Protein AF-A0A3N0CC44-F1 (afdb_monomer)

Secondary structure (DSSP, 8-state):
----PPP------HHHHHHHTT--HHHHHHHHHHHTT--TTSPPPHHHHHHHHTTSS---HHHHHHHHHHTTPPTTSS-----------S----

Foldseek 3Di:
DDDDDDDPDDDDFLVRLCVVLVHDLVLLQVQLCVVLVPPPVDGRDSVNVVCCRVVVDHDDLSSQCSSCVSSVHHRPPDDDPDDPDPPPPDDPDD

InterPro domains:
  IPR001387 Cro/C1-type, helix-turn-helix domain [PS50943] (45-78)
  IPR001387 Cro/C1-type, helix-turn-helix domain [cd00093] (14-78)
  IPR010982 Lambda repressor-like, DNA-binding domain superfamily [G3DSA:1.10.260.40] (12-92)
  IPR010982 Lambda repressor-like, DNA-binding domain superfamily [SSF47413] (14-79)

Radius of gyration: 16.68 Å; Cα contacts (8 Å, |Δi|>4): 74; chains: 1; bounding box: 53×29×40 Å

pLDDT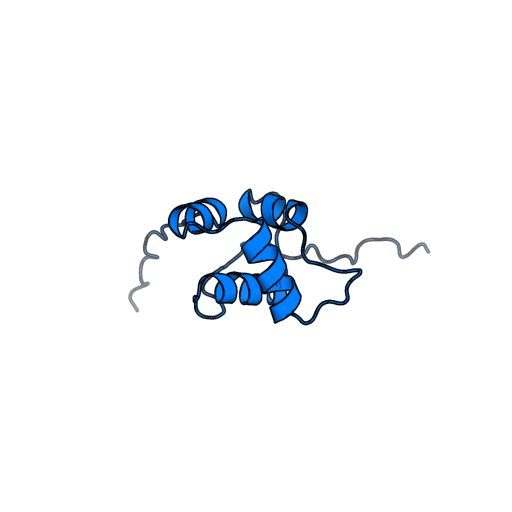: mean 84.08, std 17.05, range [45.59, 98.06]

Nearest PDB structures (foldseek):
  6jq1-assembly1_A  TM=7.286E-01  e=1.141E-01  Deinococcus geothermalis DSM 11300
  5jub-assembly1_B  TM=8.508E-01  e=7.180E-01  Streptococcus thermophilus LMD-9
  5d4z-assembly3_4  TM=3.938E-01  e=3.967E-01  Salmonella phage SPC32H
  5d4z-assembly5_N  TM=4.129E-01  e=6.010E-01  Salmonella phage SPC32H
  5d4z-assembly7_1  TM=4.683E-01  e=1.300E+00  Salmonella phage SPC32H

Structure (mmCIF, N/CA/C/O backbone):
data_AF-A0A3N0CC44-F1
#
_entry.id   AF-A0A3N0CC44-F1
#
loop_
_atom_site.group_PDB
_atom_site.id
_atom_site.type_symbol
_atom_site.label_atom_id
_atom_site.label_alt_id
_atom_site.label_comp_id
_atom_site.label_asym_id
_atom_site.label_entity_id
_atom_site.label_seq_id
_atom_site.pdbx_PDB_ins_code
_atom_site.Cartn_x
_atom_site.Cartn_y
_atom_site.Cartn_z
_atom_site.occupancy
_atom_site.B_iso_or_equiv
_atom_site.auth_seq_id
_atom_site.auth_comp_id
_atom_site.auth_asym_id
_atom_site.auth_atom_id
_atom_site.pdbx_PDB_model_num
ATOM 1 N N . MET A 1 1 ? -25.502 -19.611 -28.077 1.00 52.09 1 MET A N 1
ATOM 2 C CA . MET A 1 1 ? -24.933 -19.137 -26.795 1.00 52.09 1 MET A CA 1
ATOM 3 C C . MET A 1 1 ? -24.977 -17.617 -26.794 1.00 52.09 1 MET A C 1
ATOM 5 O O . MET A 1 1 ? -24.366 -17.013 -27.664 1.00 52.09 1 MET A O 1
ATOM 9 N N . ALA A 1 2 ? -25.769 -16.997 -25.918 1.00 50.25 2 ALA A N 1
ATOM 10 C CA . ALA A 1 2 ? -25.873 -15.540 -25.865 1.00 50.25 2 ALA A CA 1
ATOM 11 C C . ALA A 1 2 ? -24.580 -14.950 -25.276 1.00 50.25 2 ALA A C 1
ATOM 13 O O . ALA A 1 2 ? -24.224 -15.248 -24.138 1.00 50.25 2 ALA A O 1
ATOM 14 N N . SER A 1 3 ? -23.874 -14.134 -26.061 1.00 53.38 3 SER A N 1
ATOM 15 C CA . SER A 1 3 ? -22.725 -13.359 -25.589 1.00 53.38 3 SER A CA 1
ATOM 16 C C . SER A 1 3 ? -23.210 -12.348 -24.547 1.00 53.38 3 SER A C 1
ATOM 18 O O . SER A 1 3 ? -24.027 -11.473 -24.849 1.00 53.38 3 SER A O 1
ATOM 20 N N . LYS A 1 4 ? -22.764 -12.504 -23.296 1.00 61.78 4 LYS A N 1
ATOM 21 C CA . LYS A 1 4 ? -23.054 -11.563 -22.211 1.00 61.78 4 LYS A CA 1
ATOM 22 C C . LYS A 1 4 ? -22.411 -10.229 -22.590 1.00 61.78 4 LYS A C 1
ATOM 24 O O . LYS A 1 4 ? -21.189 -10.126 -22.618 1.00 61.78 4 LYS A O 1
ATOM 29 N N . ARG A 1 5 ? -23.228 -9.222 -22.926 1.00 58.19 5 ARG A N 1
ATOM 30 C CA . ARG A 1 5 ? -22.736 -7.864 -23.207 1.00 58.19 5 ARG A CA 1
ATOM 31 C C . ARG A 1 5 ? -21.896 -7.411 -22.005 1.00 58.19 5 ARG A C 1
ATOM 33 O O . ARG A 1 5 ? -22.402 -7.518 -20.884 1.00 58.19 5 ARG A O 1
ATOM 40 N N . PRO A 1 6 ? -20.647 -6.950 -22.194 1.00 60.94 6 PRO A N 1
ATOM 41 C CA . PRO A 1 6 ? -19.836 -6.491 -21.077 1.00 60.94 6 PRO A CA 1
ATOM 42 C C . PRO A 1 6 ? -20.569 -5.326 -20.407 1.00 60.94 6 PRO A C 1
ATOM 44 O O . PRO A 1 6 ? -20.907 -4.334 -21.055 1.00 60.94 6 PRO A O 1
ATOM 47 N N . GLY A 1 7 ? -20.899 -5.486 -19.124 1.00 66.56 7 GLY A N 1
ATOM 48 C CA . GLY A 1 7 ? -21.465 -4.401 -18.328 1.00 66.56 7 GLY A CA 1
ATOM 49 C C . GLY A 1 7 ? -20.474 -3.241 -18.286 1.00 66.56 7 GLY A C 1
ATOM 50 O O . GLY A 1 7 ? -19.265 -3.466 -18.266 1.00 66.56 7 GLY A O 1
ATOM 51 N N . ARG A 1 8 ? -20.967 -1.998 -18.295 1.00 63.31 8 ARG A N 1
ATOM 52 C CA . ARG A 1 8 ? -20.107 -0.823 -18.104 1.00 63.31 8 ARG A CA 1
ATOM 53 C C . ARG A 1 8 ? -19.418 -0.952 -16.744 1.00 63.31 8 ARG A C 1
ATOM 55 O O . ARG A 1 8 ? -20.092 -0.937 -15.719 1.00 63.31 8 ARG A O 1
ATOM 62 N N . SER A 1 9 ? -18.098 -1.115 -16.749 1.00 66.62 9 SER A N 1
ATOM 63 C CA . SER A 1 9 ? -17.307 -1.102 -15.522 1.00 66.62 9 SER A CA 1
ATOM 64 C C . SER A 1 9 ? -17.172 0.342 -15.053 1.00 66.62 9 SER A C 1
ATOM 66 O O . SER A 1 9 ? -16.745 1.208 -15.818 1.00 66.62 9 SER A O 1
ATOM 68 N N . HIS A 1 10 ? -17.577 0.611 -13.816 1.00 79.44 10 HIS A N 1
ATOM 69 C CA . HIS A 1 10 ? -17.327 1.887 -13.158 1.00 79.44 10 HIS A CA 1
ATOM 70 C C . HIS A 1 10 ? -16.005 1.781 -12.400 1.00 79.44 10 HIS A C 1
ATOM 72 O O . HIS A 1 10 ? -15.777 0.798 -11.698 1.00 79.44 10 HIS A O 1
ATOM 78 N N . PHE A 1 11 ? -15.143 2.785 -12.541 1.00 83.62 11 PHE A N 1
ATOM 79 C CA . PHE A 1 11 ? -13.829 2.806 -11.906 1.00 83.62 11 PHE A CA 1
ATOM 80 C C . PHE A 1 11 ? -13.751 3.945 -10.890 1.00 83.62 11 PHE A C 1
ATOM 82 O O . PHE A 1 11 ? -14.267 5.035 -11.132 1.00 83.62 11 PHE A O 1
ATOM 89 N N . VAL A 1 12 ? -13.087 3.680 -9.767 1.00 87.94 12 VAL A N 1
ATOM 90 C CA . VAL A 1 12 ? -12.723 4.671 -8.749 1.00 87.94 12 VAL A CA 1
ATOM 91 C C . VAL A 1 12 ? -11.202 4.723 -8.705 1.00 87.94 12 VAL A C 1
ATOM 93 O O . VAL A 1 12 ? -10.557 3.674 -8.677 1.00 87.94 12 VAL A O 1
ATOM 96 N N . SER A 1 13 ? -10.615 5.921 -8.728 1.00 89.88 13 SER A N 1
ATOM 97 C CA . SER A 1 13 ? -9.160 6.041 -8.629 1.00 89.88 13 SER A CA 1
ATOM 98 C C . SER A 1 13 ? -8.683 5.635 -7.231 1.00 89.88 13 SER A C 1
ATOM 100 O O . SER A 1 13 ? -9.392 5.809 -6.238 1.00 89.88 13 SER A O 1
ATOM 102 N N . LEU A 1 14 ? -7.448 5.138 -7.118 1.00 92.75 14 LEU A N 1
ATOM 103 C CA . LEU A 1 14 ? -6.863 4.832 -5.805 1.00 92.75 14 LEU A CA 1
ATOM 104 C C . LEU A 1 14 ? -6.770 6.065 -4.904 1.00 92.75 14 LEU A C 1
ATOM 106 O O . LEU A 1 14 ? -6.906 5.952 -3.687 1.00 92.75 14 LEU A O 1
ATOM 110 N N . LYS A 1 15 ? -6.594 7.244 -5.506 1.00 95.19 15 LYS A N 1
ATOM 111 C CA . LYS A 1 15 ? -6.610 8.518 -4.793 1.00 95.19 15 LYS A CA 1
ATOM 112 C C . LYS A 1 15 ? -7.976 8.795 -4.166 1.00 95.19 15 LYS A C 1
ATOM 114 O O . LYS A 1 15 ? -8.039 9.151 -2.991 1.00 95.19 15 LYS A O 1
ATOM 119 N N . ASP A 1 16 ? -9.051 8.617 -4.930 1.00 95.25 16 ASP A N 1
ATOM 120 C CA . ASP A 1 16 ? -10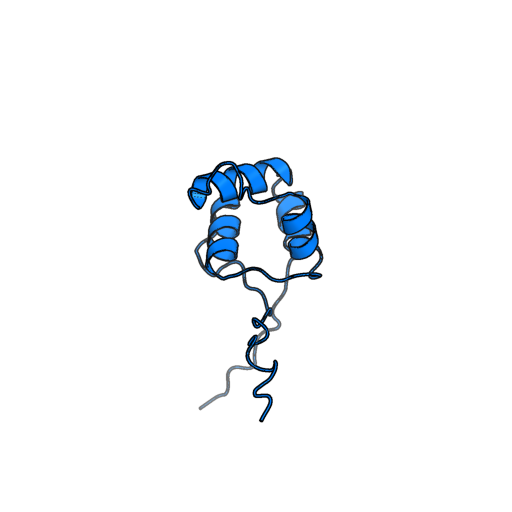.415 8.857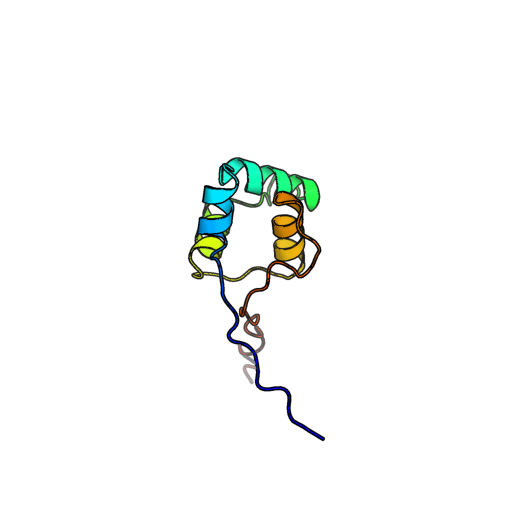 -4.451 1.00 95.25 16 ASP A CA 1
ATOM 121 C C . ASP A 1 16 ? -10.800 7.844 -3.376 1.00 95.25 16 ASP A C 1
ATOM 123 O O . ASP A 1 16 ? -11.352 8.231 -2.348 1.00 95.25 16 ASP A O 1
ATOM 127 N N . LEU A 1 17 ? -10.423 6.571 -3.552 1.00 94.94 17 LEU A N 1
ATOM 128 C CA . LEU A 1 17 ? -10.577 5.549 -2.517 1.00 94.94 17 LEU A CA 1
ATOM 129 C C . LEU A 1 17 ? -9.865 5.962 -1.223 1.00 94.94 17 LEU A C 1
ATOM 131 O O . LEU A 1 17 ? -10.452 5.868 -0.144 1.00 94.94 17 LEU A O 1
ATOM 135 N N . ARG A 1 18 ? -8.624 6.461 -1.315 1.00 97.25 18 ARG A N 1
ATOM 136 C CA . ARG A 1 18 ? -7.871 6.924 -0.144 1.00 97.25 18 ARG A CA 1
ATOM 137 C C . ARG A 1 18 ? -8.577 8.062 0.584 1.00 97.25 18 ARG A C 1
ATOM 139 O O . ARG A 1 18 ? -8.713 8.008 1.806 1.00 97.25 18 ARG A O 1
ATOM 146 N N . ILE A 1 19 ? -9.013 9.075 -0.166 1.00 97.38 19 ILE A N 1
ATOM 147 C CA . ILE A 1 19 ? -9.708 10.250 0.372 1.00 97.38 19 ILE A CA 1
ATOM 148 C C . ILE A 1 19 ? -11.020 9.823 1.035 1.00 97.38 19 ILE A C 1
ATOM 150 O O . ILE A 1 19 ? -11.259 10.182 2.185 1.00 97.38 19 ILE A O 1
ATOM 154 N N . ALA A 1 20 ? -11.827 9.003 0.357 1.00 97.50 20 ALA A N 1
ATOM 155 C CA . ALA A 1 20 ? -13.084 8.480 0.889 1.00 97.50 20 ALA A CA 1
ATOM 156 C C . ALA A 1 20 ? -12.883 7.604 2.139 1.00 97.50 20 ALA A C 1
ATOM 158 O O . ALA A 1 20 ? -13.725 7.605 3.032 1.00 97.50 20 ALA A O 1
ATOM 159 N N . SER A 1 21 ? -11.750 6.900 2.231 1.00 96.50 21 SER A N 1
ATOM 160 C CA . SER A 1 21 ? -11.380 6.091 3.402 1.00 96.50 21 SER A CA 1
ATOM 161 C C . SER A 1 21 ? -10.790 6.909 4.558 1.00 96.50 21 SER A C 1
ATOM 163 O O . SER A 1 21 ? -10.470 6.333 5.595 1.00 96.50 21 SER A O 1
ATOM 165 N N . GLY A 1 22 ? -10.573 8.220 4.388 1.00 97.38 22 GLY A N 1
ATOM 166 C CA . GLY A 1 22 ? -9.980 9.086 5.413 1.00 97.38 22 GLY A CA 1
ATOM 167 C C . GLY A 1 22 ? -8.505 8.803 5.726 1.00 97.38 22 GLY A C 1
ATOM 168 O O . GLY A 1 22 ? -8.011 9.262 6.753 1.00 97.38 22 GLY A O 1
ATOM 169 N N . LYS A 1 23 ? -7.796 8.055 4.869 1.00 97.38 23 LYS A N 1
ATOM 170 C CA . LYS A 1 23 ? -6.405 7.633 5.109 1.00 97.38 23 LYS A CA 1
ATOM 171 C C . LYS A 1 23 ? -5.393 8.630 4.535 1.00 97.38 23 LYS A C 1
ATOM 173 O O . LYS A 1 23 ? -5.571 9.194 3.449 1.00 97.38 23 LYS A O 1
ATOM 178 N N . LYS A 1 24 ? -4.277 8.825 5.231 1.00 97.88 24 LYS A N 1
ATOM 179 C CA . LYS A 1 24 ? -3.116 9.582 4.738 1.00 97.88 24 LYS A CA 1
ATOM 180 C C . LYS A 1 24 ? -2.217 8.687 3.887 1.00 97.88 24 LYS A C 1
ATOM 182 O O . LYS A 1 24 ? -2.194 7.473 4.060 1.00 97.88 24 LYS A O 1
ATOM 187 N N . GLN A 1 25 ? -1.447 9.285 2.974 1.00 97.25 25 GLN A N 1
ATOM 188 C CA . GLN A 1 25 ? -0.469 8.528 2.179 1.00 97.25 25 GLN A CA 1
ATOM 189 C C . GLN A 1 25 ? 0.582 7.864 3.079 1.00 97.25 25 GLN A C 1
ATOM 191 O O . GLN A 1 25 ? 0.883 6.692 2.875 1.00 97.25 25 GLN A O 1
ATOM 196 N N . THR A 1 26 ? 1.045 8.563 4.123 1.00 97.69 26 THR A N 1
ATOM 197 C CA . THR A 1 26 ? 1.947 8.025 5.158 1.00 97.69 26 THR A CA 1
ATOM 198 C C . THR A 1 26 ? 1.439 6.716 5.758 1.00 97.69 26 THR A C 1
ATOM 200 O O . THR A 1 26 ? 2.175 5.741 5.809 1.00 97.69 26 THR A O 1
ATOM 203 N N . GLU A 1 27 ? 0.164 6.660 6.149 1.00 98.00 27 GLU A N 1
ATOM 204 C CA . GLU A 1 27 ? -0.431 5.487 6.802 1.00 98.00 27 GLU A CA 1
ATOM 205 C C . GLU A 1 27 ? -0.463 4.272 5.871 1.00 98.00 27 GLU A C 1
ATOM 207 O O . GLU A 1 27 ? -0.178 3.152 6.291 1.00 98.00 27 GLU A O 1
ATOM 212 N N . ILE A 1 28 ? -0.775 4.490 4.590 1.00 97.81 28 ILE A N 1
ATOM 213 C CA . ILE A 1 28 ? -0.719 3.430 3.578 1.00 97.81 28 ILE A CA 1
ATOM 214 C C . ILE A 1 28 ? 0.727 2.979 3.368 1.00 97.81 28 ILE A C 1
ATOM 216 O O . ILE A 1 28 ? 0.995 1.783 3.285 1.00 97.81 28 ILE A O 1
ATOM 220 N N . CYS A 1 29 ? 1.666 3.921 3.294 1.00 97.44 29 CYS A N 1
ATOM 221 C CA . CYS A 1 29 ? 3.084 3.640 3.111 1.00 97.44 29 CYS A CA 1
ATOM 222 C C . CYS A 1 29 ? 3.683 2.821 4.254 1.00 97.44 29 CYS A C 1
ATOM 224 O O . CYS A 1 29 ? 4.381 1.835 4.002 1.00 97.44 29 CYS A O 1
ATOM 226 N N . ASP A 1 30 ? 3.363 3.182 5.493 1.00 97.38 30 ASP A N 1
ATOM 227 C CA . ASP A 1 30 ? 3.793 2.456 6.682 1.00 97.38 30 ASP A CA 1
ATOM 228 C C . ASP A 1 30 ? 3.174 1.060 6.727 1.00 97.38 30 ASP A C 1
ATOM 230 O O . ASP A 1 30 ? 3.899 0.078 6.904 1.00 97.38 30 ASP A O 1
ATOM 234 N N . PHE A 1 31 ? 1.868 0.949 6.453 1.00 98.06 31 PHE A N 1
ATOM 235 C CA . PHE A 1 31 ? 1.194 -0.343 6.377 1.00 98.06 31 PHE A CA 1
ATOM 236 C C . PHE A 1 31 ? 1.823 -1.245 5.316 1.00 98.06 31 PHE A C 1
ATOM 238 O O . PHE A 1 31 ? 2.142 -2.390 5.605 1.00 98.06 31 PHE A O 1
ATOM 245 N N . VAL A 1 32 ? 2.032 -0.755 4.091 1.00 97.62 32 VAL A N 1
ATOM 246 C CA . VAL A 1 32 ? 2.605 -1.553 2.993 1.00 97.62 32 VAL A CA 1
ATOM 247 C C . VAL A 1 32 ? 4.037 -1.979 3.310 1.00 97.62 32 VAL A C 1
ATOM 249 O O . VAL A 1 32 ? 4.405 -3.120 3.035 1.00 97.62 32 VAL A O 1
ATOM 252 N N . THR A 1 33 ? 4.830 -1.089 3.909 1.00 97.62 33 THR A N 1
ATOM 253 C CA . THR A 1 33 ? 6.202 -1.392 4.341 1.00 97.62 33 THR A CA 1
ATOM 254 C C . THR A 1 33 ? 6.213 -2.530 5.360 1.00 97.62 33 THR A C 1
ATOM 256 O O . THR A 1 33 ? 6.985 -3.472 5.204 1.00 97.62 33 THR A O 1
ATOM 259 N N . GLN A 1 34 ? 5.323 -2.482 6.356 1.00 97.19 34 GLN A N 1
ATOM 260 C CA . GLN A 1 34 ? 5.184 -3.532 7.365 1.00 97.19 34 GLN A CA 1
ATOM 261 C C . GLN A 1 34 ? 4.608 -4.828 6.776 1.00 97.19 34 GLN A C 1
ATOM 263 O O . GLN A 1 34 ? 5.116 -5.910 7.041 1.00 97.19 34 GLN A O 1
ATOM 268 N N . TYR A 1 35 ? 3.562 -4.725 5.956 1.00 97.38 35 TYR A N 1
ATOM 269 C CA . TYR A 1 35 ? 2.862 -5.862 5.358 1.00 97.38 35 TYR A CA 1
ATOM 270 C C . TYR A 1 35 ? 3.773 -6.684 4.438 1.00 97.38 35 TYR A C 1
ATOM 272 O O . TYR A 1 35 ? 3.629 -7.900 4.339 1.00 97.38 35 TYR A O 1
ATOM 280 N N . LEU A 1 36 ? 4.707 -6.025 3.750 1.00 96.69 36 LEU A N 1
ATOM 281 C CA . LEU A 1 36 ? 5.664 -6.675 2.856 1.00 96.69 36 LEU A CA 1
ATOM 282 C C . LEU A 1 36 ? 7.011 -6.995 3.513 1.00 96.69 36 LEU A C 1
ATOM 284 O O . LEU A 1 36 ? 7.890 -7.479 2.796 1.00 96.69 36 LEU A O 1
ATOM 288 N N . ASP A 1 37 ? 7.149 -6.728 4.816 1.00 96.56 37 ASP A N 1
ATOM 289 C CA . ASP A 1 37 ? 8.377 -6.901 5.601 1.00 96.56 37 ASP A CA 1
ATOM 290 C C . ASP A 1 37 ? 9.605 -6.296 4.898 1.00 96.56 37 ASP A C 1
ATOM 292 O O . ASP A 1 37 ? 10.620 -6.949 4.653 1.00 96.56 37 ASP A O 1
ATOM 296 N N . LEU A 1 38 ? 9.470 -5.040 4.451 1.00 93.88 38 LEU A N 1
ATOM 297 C CA . LEU A 1 38 ? 10.537 -4.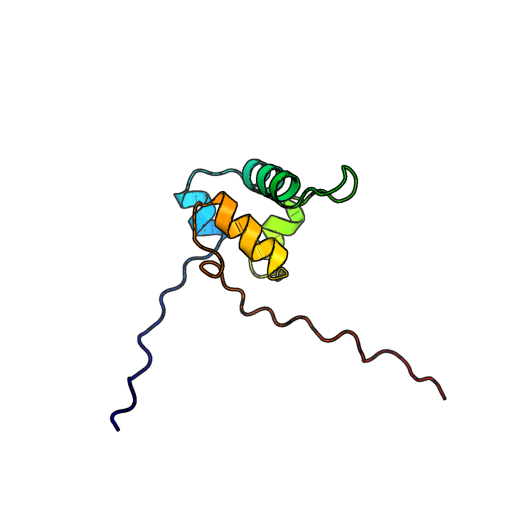365 3.715 1.00 93.88 38 LEU A CA 1
ATOM 298 C C . LEU A 1 38 ? 11.644 -3.915 4.678 1.00 93.88 38 LEU A C 1
ATOM 300 O O . LEU A 1 38 ? 11.347 -3.364 5.744 1.00 93.88 38 LEU A O 1
ATOM 304 N N . PRO A 1 39 ? 12.925 -4.066 4.297 1.00 91.31 39 PRO A N 1
ATOM 305 C CA . PRO A 1 39 ? 14.023 -3.554 5.101 1.00 91.31 39 PRO A CA 1
ATOM 306 C C . PRO A 1 39 ? 13.946 -2.025 5.209 1.00 91.31 39 PRO A C 1
ATOM 308 O O . PRO A 1 39 ? 13.414 -1.343 4.333 1.00 91.31 39 PRO A O 1
ATOM 311 N N . LEU A 1 40 ? 14.540 -1.467 6.269 1.00 80.25 40 LEU A N 1
ATOM 312 C CA . LEU A 1 40 ? 14.532 -0.024 6.570 1.00 80.25 40 LEU A CA 1
ATOM 313 C C . LEU A 1 40 ? 14.978 0.873 5.398 1.00 80.25 40 LEU A C 1
ATOM 315 O O . LEU A 1 40 ? 14.541 2.019 5.325 1.00 80.25 40 LEU A O 1
ATOM 319 N N . GLY A 1 41 ? 15.819 0.363 4.492 1.00 84.88 41 GLY A N 1
ATOM 320 C CA . GLY A 1 41 ? 16.289 1.083 3.304 1.00 84.88 41 GLY A CA 1
ATOM 321 C C . GLY A 1 41 ? 15.328 1.080 2.108 1.00 84.88 41 GLY A C 1
ATOM 322 O O . GLY A 1 41 ? 15.421 1.976 1.276 1.00 84.88 41 GLY A O 1
ATOM 323 N N . ASP A 1 42 ? 14.378 0.142 2.045 1.00 89.00 42 ASP A N 1
ATOM 324 C CA . ASP A 1 42 ? 13.506 -0.081 0.878 1.00 89.00 42 ASP A CA 1
ATOM 325 C C . ASP A 1 42 ? 12.032 0.219 1.186 1.00 89.00 42 ASP A C 1
ATOM 327 O O . ASP A 1 42 ? 11.120 -0.418 0.656 1.00 89.00 42 ASP A O 1
ATOM 331 N N . ARG A 1 43 ? 11.775 1.192 2.070 1.00 90.69 43 ARG A N 1
ATOM 332 C CA . ARG A 1 43 ? 10.408 1.562 2.462 1.00 90.69 43 ARG A CA 1
ATOM 333 C C . ARG A 1 43 ? 9.570 1.965 1.254 1.00 90.69 43 ARG A C 1
ATOM 335 O O . ARG A 1 43 ? 10.030 2.650 0.338 1.00 90.69 43 ARG A O 1
ATOM 342 N N . PHE A 1 44 ? 8.288 1.623 1.303 1.00 95.69 44 PHE A N 1
ATOM 343 C CA . PHE A 1 44 ? 7.334 2.122 0.327 1.00 95.69 44 PHE A CA 1
ATOM 344 C C . PHE A 1 44 ? 7.062 3.608 0.597 1.00 95.69 44 PHE A C 1
ATOM 346 O O . PHE A 1 44 ? 6.659 3.977 1.696 1.00 95.69 44 PHE A O 1
ATOM 353 N N . THR A 1 45 ? 7.316 4.475 -0.386 1.00 96.19 45 THR A N 1
ATOM 354 C CA . THR A 1 45 ? 7.329 5.935 -0.187 1.00 96.19 45 THR A CA 1
ATOM 355 C C . THR A 1 45 ? 6.057 6.625 -0.669 1.00 96.19 45 THR A C 1
ATOM 357 O O . THR A 1 45 ? 5.429 6.186 -1.636 1.00 96.19 45 THR A O 1
ATOM 360 N N . GLU A 1 46 ? 5.728 7.772 -0.066 1.00 96.69 46 GLU A N 1
ATOM 361 C CA . GLU A 1 46 ? 4.592 8.608 -0.487 1.00 96.69 46 GLU A CA 1
ATOM 362 C C . GLU A 1 46 ? 4.715 9.061 -1.943 1.00 96.69 46 GLU A C 1
ATOM 364 O O . GLU A 1 46 ? 3.731 9.077 -2.675 1.00 96.69 46 GLU A O 1
ATOM 369 N N . GLY A 1 47 ? 5.934 9.360 -2.405 1.00 96.25 47 GLY A N 1
ATOM 370 C CA . GLY A 1 47 ? 6.185 9.688 -3.809 1.00 96.25 47 GLY A CA 1
ATOM 371 C C . GLY A 1 47 ? 5.820 8.535 -4.749 1.00 96.25 47 GLY A C 1
ATOM 372 O O . GLY A 1 47 ? 5.181 8.756 -5.778 1.00 96.25 47 GLY A O 1
ATOM 373 N N . SER A 1 48 ? 6.154 7.294 -4.374 1.00 94.38 48 SER A N 1
ATOM 374 C CA . SER A 1 48 ? 5.768 6.106 -5.146 1.00 94.38 48 SER A CA 1
ATOM 375 C C . SER A 1 48 ? 4.256 5.906 -5.145 1.00 94.38 48 SER A C 1
ATOM 377 O O . SER A 1 48 ? 3.675 5.711 -6.213 1.00 94.38 48 SER A O 1
ATOM 379 N N . LEU A 1 49 ? 3.617 6.010 -3.975 1.00 96.12 49 LEU A N 1
ATOM 380 C CA . LEU A 1 49 ? 2.164 5.901 -3.857 1.00 96.12 49 LEU A CA 1
ATOM 381 C C . LEU A 1 49 ? 1.452 6.997 -4.658 1.00 96.12 49 LEU A C 1
ATOM 383 O O . LEU A 1 49 ? 0.501 6.704 -5.368 1.00 96.12 49 LEU A O 1
ATOM 387 N N . SER A 1 50 ? 1.946 8.233 -4.629 1.00 95.81 50 SER A N 1
ATOM 388 C CA . SER A 1 50 ? 1.399 9.355 -5.394 1.00 95.81 50 SER A CA 1
ATOM 389 C C . SER A 1 50 ? 1.472 9.116 -6.905 1.00 95.81 50 SER A C 1
ATOM 391 O O . SER A 1 50 ? 0.507 9.377 -7.625 1.00 95.81 50 SER A O 1
ATOM 393 N N . LEU A 1 51 ? 2.580 8.572 -7.421 1.00 93.94 51 LEU A N 1
ATOM 394 C CA . LEU A 1 51 ? 2.673 8.213 -8.841 1.00 93.94 51 LEU A CA 1
ATOM 395 C C . LEU A 1 51 ? 1.670 7.116 -9.223 1.00 93.94 51 LEU A C 1
ATOM 397 O O . LEU A 1 51 ? 1.079 7.201 -10.299 1.00 93.94 51 LEU A O 1
ATOM 401 N N . ILE A 1 52 ? 1.453 6.138 -8.340 1.00 93.31 52 ILE A N 1
ATOM 402 C CA . ILE A 1 52 ? 0.457 5.074 -8.524 1.00 93.31 52 ILE A CA 1
ATOM 403 C C . ILE A 1 52 ? -0.967 5.640 -8.490 1.00 93.31 52 ILE A C 1
ATOM 405 O O . ILE A 1 52 ? -1.756 5.390 -9.396 1.00 93.31 52 ILE A O 1
ATOM 409 N N . GLU A 1 53 ? -1.281 6.469 -7.496 1.00 93.75 53 GLU A N 1
ATOM 410 C CA . GLU A 1 53 ? -2.585 7.117 -7.318 1.00 93.75 53 GLU A CA 1
ATOM 411 C C . GLU A 1 53 ? -2.995 7.976 -8.515 1.00 93.75 53 GLU A C 1
ATOM 413 O O . GLU A 1 53 ? -4.170 8.017 -8.870 1.00 93.75 53 GLU A O 1
ATOM 418 N N . ASN A 1 54 ? -2.031 8.652 -9.141 1.00 90.44 54 ASN A N 1
ATOM 419 C CA . ASN A 1 54 ? -2.268 9.496 -10.310 1.00 90.44 54 ASN A CA 1
ATOM 420 C C . ASN A 1 54 ? -2.094 8.743 -11.644 1.00 90.44 54 ASN A C 1
ATOM 422 O O . ASN A 1 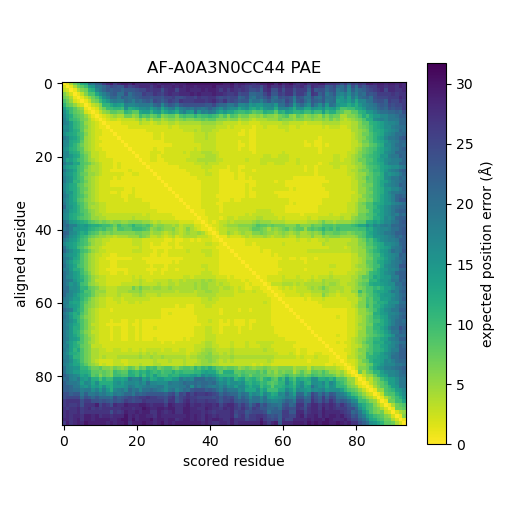54 ? -2.054 9.385 -12.691 1.00 90.44 54 ASN A O 1
ATOM 426 N N . GLY A 1 55 ? -1.923 7.415 -11.625 1.00 87.69 55 GLY A N 1
ATOM 427 C CA . GLY A 1 55 ? -1.762 6.598 -12.834 1.00 87.69 55 GLY A CA 1
ATOM 428 C C . GLY A 1 55 ? -0.475 6.864 -13.627 1.00 87.69 55 GLY A C 1
ATOM 429 O O . GLY A 1 55 ? -0.348 6.424 -14.764 1.00 87.69 55 GLY A O 1
ATOM 430 N N . LYS A 1 56 ? 0.500 7.576 -13.048 1.00 89.12 56 LYS A N 1
ATOM 431 C CA . LYS A 1 56 ? 1.796 7.884 -13.683 1.00 89.12 56 LYS A CA 1
ATOM 432 C C . LYS A 1 56 ? 2.767 6.703 -13.648 1.00 89.12 56 LYS A C 1
ATOM 434 O O . LYS A 1 56 ? 3.768 6.710 -14.358 1.00 89.12 56 LYS A O 1
ATOM 439 N N . ARG A 1 57 ? 2.509 5.722 -12.783 1.00 87.38 57 ARG A N 1
ATOM 440 C CA . ARG A 1 57 ? 3.302 4.502 -12.617 1.00 87.38 57 ARG A CA 1
ATOM 441 C C . ARG A 1 57 ? 2.377 3.375 -12.169 1.00 87.38 57 ARG A C 1
ATOM 443 O O . ARG A 1 57 ? 1.528 3.603 -11.319 1.00 87.38 57 ARG A O 1
ATOM 450 N N . GLY A 1 58 ? 2.571 2.162 -12.671 1.00 87.19 58 GLY A N 1
ATOM 451 C CA . GLY A 1 58 ? 1.934 0.997 -12.065 1.00 87.19 58 GLY A CA 1
ATOM 452 C C . GLY A 1 58 ? 2.698 0.433 -10.874 1.00 87.19 58 GLY A C 1
ATOM 453 O O . GLY A 1 58 ? 3.758 0.920 -10.470 1.00 87.19 58 GLY A O 1
ATOM 454 N N . ALA A 1 59 ? 2.163 -0.648 -10.326 1.00 90.25 59 ALA A N 1
ATOM 455 C CA . ALA A 1 59 ? 2.777 -1.392 -9.241 1.00 90.25 59 ALA A CA 1
ATOM 456 C C . ALA A 1 59 ? 2.716 -2.887 -9.550 1.00 90.25 59 ALA A C 1
ATOM 458 O O . ALA A 1 59 ? 1.836 -3.343 -10.277 1.00 90.25 59 ALA A O 1
ATOM 459 N N . SER A 1 60 ? 3.654 -3.660 -9.004 1.00 91.12 60 SER A N 1
ATOM 460 C CA . SER A 1 60 ? 3.582 -5.114 -9.136 1.00 91.12 60 SER A CA 1
ATOM 461 C C . SER A 1 60 ? 2.393 -5.667 -8.349 1.00 91.12 60 SER A C 1
ATOM 463 O O . SER A 1 60 ? 1.940 -5.053 -7.379 1.00 91.12 60 SER A O 1
ATOM 465 N N . GLN A 1 61 ? 1.944 -6.874 -8.702 1.00 91.12 61 GLN A N 1
ATOM 466 C CA . GLN A 1 61 ? 0.841 -7.538 -8.004 1.00 91.12 61 GLN A CA 1
ATOM 467 C C . GLN A 1 61 ? 1.083 -7.650 -6.489 1.00 91.12 61 GLN A C 1
ATOM 469 O O . GLN A 1 61 ? 0.153 -7.481 -5.708 1.00 91.12 61 GLN A O 1
ATOM 474 N N . LYS A 1 62 ? 2.341 -7.854 -6.062 1.00 93.69 62 LYS A N 1
ATOM 475 C CA . LYS A 1 62 ? 2.739 -7.863 -4.642 1.00 93.69 62 LYS A CA 1
ATOM 476 C C . LYS A 1 62 ? 2.347 -6.555 -3.937 1.00 93.69 62 LYS A C 1
ATOM 478 O O . LYS A 1 62 ? 1.751 -6.597 -2.864 1.00 93.69 62 LYS A O 1
ATOM 483 N N . TYR A 1 63 ? 2.647 -5.408 -4.548 1.00 94.62 63 TYR A N 1
ATOM 484 C CA . TYR A 1 63 ? 2.299 -4.096 -3.997 1.00 94.62 63 TYR A CA 1
ATOM 485 C C . TYR A 1 63 ? 0.799 -3.807 -4.089 1.00 94.62 63 TYR A C 1
ATOM 487 O O . TYR A 1 63 ? 0.236 -3.297 -3.127 1.00 94.62 63 TYR A O 1
ATOM 495 N N . LEU A 1 64 ? 0.130 -4.172 -5.188 1.00 94.50 64 LEU A N 1
ATOM 496 C CA . LEU A 1 64 ? -1.324 -3.995 -5.313 1.00 94.50 64 LEU A CA 1
ATOM 497 C C . LEU A 1 64 ? -2.087 -4.785 -4.242 1.00 94.50 64 LEU A C 1
ATOM 499 O O . LEU A 1 64 ? -3.014 -4.255 -3.636 1.00 94.50 64 LEU A O 1
ATOM 503 N N . THR A 1 65 ? -1.653 -6.012 -3.943 1.00 95.38 65 THR A N 1
ATOM 504 C CA . THR A 1 65 ? -2.215 -6.821 -2.853 1.00 95.38 65 THR A CA 1
ATOM 505 C C . THR A 1 65 ? -2.001 -6.168 -1.485 1.00 95.38 65 THR A C 1
ATOM 507 O O . THR A 1 65 ? -2.933 -6.120 -0.687 1.00 95.38 65 THR A O 1
ATOM 510 N N . ALA A 1 66 ? -0.812 -5.621 -1.211 1.00 97.06 66 ALA A N 1
ATOM 511 C CA . ALA A 1 66 ? -0.542 -4.921 0.049 1.00 97.06 66 ALA A CA 1
ATOM 512 C C . ALA A 1 66 ? -1.378 -3.638 0.198 1.00 97.06 66 ALA A C 1
ATOM 514 O O . ALA A 1 66 ? -1.912 -3.361 1.270 1.00 97.06 66 ALA A O 1
ATOM 515 N N . ILE A 1 67 ? -1.538 -2.874 -0.888 1.00 96.56 67 ILE A N 1
ATOM 516 C CA . ILE A 1 67 ? -2.395 -1.683 -0.913 1.00 96.56 67 ILE A CA 1
ATOM 517 C C . ILE A 1 67 ? -3.860 -2.087 -0.694 1.00 96.56 67 ILE A C 1
ATOM 519 O O . ILE A 1 67 ? -4.552 -1.437 0.083 1.00 96.56 67 ILE A O 1
ATOM 523 N N . ALA A 1 68 ? -4.334 -3.175 -1.311 1.00 96.75 68 ALA A N 1
ATOM 524 C CA . ALA A 1 68 ? -5.693 -3.680 -1.099 1.00 96.75 68 ALA A CA 1
ATOM 525 C C . ALA A 1 68 ? -5.928 -4.054 0.371 1.00 96.75 68 ALA A C 1
ATOM 527 O O . ALA A 1 68 ? -6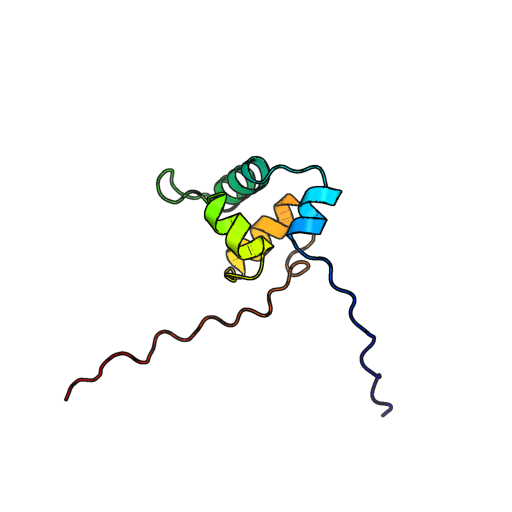.931 -3.643 0.957 1.00 96.75 68 ALA A O 1
ATOM 528 N N . ALA A 1 69 ? -4.960 -4.731 0.994 1.00 97.44 69 ALA A N 1
ATOM 529 C CA . ALA A 1 69 ? -5.003 -5.058 2.414 1.00 97.44 69 ALA A CA 1
ATOM 530 C C . ALA A 1 69 ? -5.063 -3.804 3.310 1.00 97.44 69 ALA A C 1
ATOM 532 O O . ALA A 1 69 ? -5.812 -3.798 4.286 1.00 97.44 69 ALA A O 1
ATOM 533 N N . ALA A 1 70 ? -4.379 -2.709 2.949 1.00 97.50 70 ALA A N 1
ATOM 534 C CA . ALA A 1 70 ? -4.435 -1.442 3.693 1.00 97.50 70 ALA A CA 1
ATOM 535 C C . ALA A 1 70 ? -5.845 -0.809 3.729 1.00 97.50 70 ALA A C 1
ATOM 537 O O . ALA A 1 70 ? -6.165 -0.038 4.643 1.00 97.50 70 ALA A O 1
ATOM 538 N N . TYR A 1 71 ? -6.692 -1.149 2.751 1.00 96.81 71 TYR A N 1
ATOM 539 C CA . TYR A 1 71 ? -8.100 -0.751 2.664 1.00 96.81 71 TYR A CA 1
ATOM 540 C C . TYR A 1 71 ? -9.080 -1.837 3.136 1.00 96.81 71 TYR A C 1
ATOM 542 O O . TYR A 1 71 ? -10.287 -1.623 3.074 1.00 96.81 71 TYR A O 1
ATOM 550 N N . GLY A 1 72 ? -8.596 -2.995 3.598 1.00 95.81 72 GLY A N 1
ATOM 551 C CA . GLY A 1 72 ? -9.455 -4.126 3.967 1.00 95.81 72 GLY A CA 1
ATOM 552 C C . GLY A 1 72 ? -10.161 -4.782 2.774 1.00 95.81 72 GLY A C 1
ATOM 553 O O . GLY A 1 72 ? -11.208 -5.402 2.941 1.00 95.81 72 GLY A O 1
ATOM 554 N N . LEU A 1 73 ? -9.614 -4.629 1.566 1.00 95.94 73 LEU A N 1
ATOM 555 C CA . LEU A 1 73 ? -10.151 -5.216 0.342 1.00 95.94 73 LEU A CA 1
ATOM 556 C C . LEU A 1 73 ? -9.534 -6.599 0.072 1.00 95.94 73 LEU A C 1
ATOM 558 O O . LEU A 1 73 ? -8.383 -6.843 0.448 1.00 95.94 73 LEU A O 1
ATOM 562 N N . PRO A 1 74 ? -10.253 -7.504 -0.621 1.00 94.06 74 PRO A N 1
ATOM 563 C CA . PRO A 1 74 ? -9.687 -8.786 -1.018 1.00 94.06 74 PRO A CA 1
ATOM 564 C C . PRO A 1 74 ? -8.553 -8.605 -2.038 1.00 94.06 74 PRO A C 1
ATOM 566 O O . PRO A 1 74 ? -8.515 -7.636 -2.803 1.00 94.06 74 PRO A O 1
ATOM 569 N N . ALA A 1 75 ? -7.633 -9.571 -2.082 1.00 90.62 75 ALA A N 1
ATOM 570 C CA . ALA A 1 75 ? -6.584 -9.599 -3.097 1.00 90.62 75 ALA A CA 1
ATOM 571 C C . ALA A 1 75 ? -7.202 -9.592 -4.510 1.00 90.62 75 ALA A C 1
ATOM 573 O O . ALA A 1 75 ? -8.168 -10.304 -4.774 1.00 90.62 75 ALA A O 1
ATOM 574 N N . GLY A 1 76 ? -6.656 -8.768 -5.409 1.00 87.12 76 GLY A N 1
ATOM 575 C CA . GLY A 1 76 ? -7.193 -8.584 -6.765 1.00 87.12 76 GLY A CA 1
ATOM 576 C C . GLY A 1 76 ? -8.385 -7.623 -6.873 1.00 87.12 76 GLY A C 1
ATOM 577 O O . GLY A 1 76 ? -8.880 -7.404 -7.972 1.00 87.12 76 GLY A O 1
ATOM 578 N N . ALA A 1 77 ? -8.844 -7.012 -5.772 1.00 90.19 77 ALA A N 1
ATOM 579 C CA . ALA A 1 77 ? -9.839 -5.934 -5.842 1.00 90.19 77 ALA A CA 1
ATOM 580 C C . ALA A 1 77 ? -9.274 -4.654 -6.474 1.00 90.19 77 ALA A C 1
ATOM 582 O O . ALA A 1 77 ? -9.998 -3.898 -7.118 1.00 90.19 77 ALA A O 1
ATOM 583 N N . ILE A 1 78 ? -7.978 -4.406 -6.270 1.00 90.12 78 ILE A N 1
ATOM 584 C CA . ILE A 1 78 ? -7.253 -3.315 -6.911 1.00 90.12 78 ILE A CA 1
ATOM 585 C C . ILE A 1 78 ? -6.537 -3.890 -8.122 1.00 90.12 78 ILE A C 1
ATOM 587 O O . ILE A 1 78 ? -5.560 -4.628 -7.984 1.00 90.12 78 ILE A O 1
ATOM 591 N N . ASN A 1 79 ? -7.019 -3.501 -9.295 1.00 80.81 79 ASN A N 1
ATOM 592 C CA . ASN A 1 79 ? -6.383 -3.811 -10.561 1.00 80.81 79 ASN A CA 1
ATOM 593 C C . ASN A 1 79 ? -5.605 -2.599 -11.061 1.00 80.81 79 ASN A C 1
ATOM 595 O O . ASN A 1 79 ? -5.941 -1.448 -10.780 1.00 80.81 79 ASN A O 1
ATOM 599 N N . SER A 1 80 ? -4.552 -2.879 -11.811 1.00 75.06 80 SER A N 1
ATOM 600 C CA . SER A 1 80 ? -3.838 -1.884 -12.587 1.00 75.06 80 SER A CA 1
ATOM 601 C C . SER A 1 80 ? -3.745 -2.418 -14.002 1.00 75.06 80 SER A C 1
ATOM 603 O O . SER A 1 80 ? -3.301 -3.546 -14.189 1.00 75.06 80 SER A O 1
ATOM 605 N N . ASP A 1 81 ? -4.092 -1.594 -14.985 1.00 68.00 81 ASP A N 1
ATOM 606 C CA . ASP A 1 81 ? -3.854 -1.901 -16.402 1.00 68.00 81 ASP A CA 1
ATOM 607 C C . ASP A 1 81 ? -2.358 -1.754 -16.769 1.00 68.00 81 ASP A C 1
ATOM 609 O O . ASP A 1 81 ? -1.986 -1.668 -17.938 1.00 68.00 81 ASP A O 1
ATOM 613 N N . TYR A 1 82 ? -1.477 -1.667 -15.764 1.00 57.09 82 TYR A N 1
ATOM 614 C CA . TYR A 1 82 ? -0.038 -1.615 -15.947 1.00 57.09 82 TYR A CA 1
ATOM 615 C C . TYR A 1 82 ? 0.506 -2.996 -16.295 1.00 57.09 82 TYR A C 1
ATOM 617 O O . TYR A 1 82 ? 0.693 -3.856 -15.433 1.00 57.09 82 TYR A O 1
ATOM 625 N N . GLU A 1 83 ? 0.854 -3.157 -17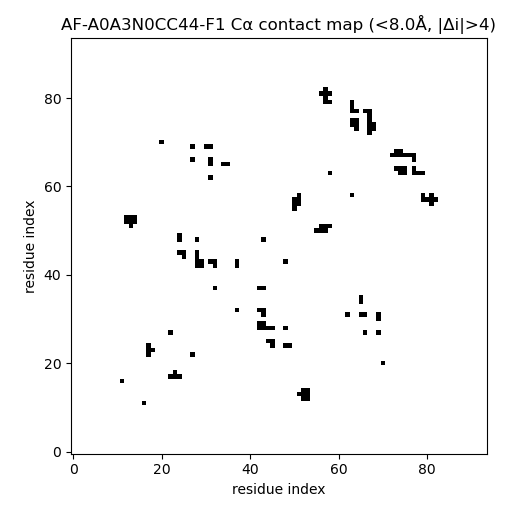.561 1.00 54.19 83 GLU A N 1
ATOM 626 C CA . GLU A 1 83 ? 1.722 -4.230 -18.016 1.00 54.19 83 GLU A CA 1
ATOM 627 C C . GLU A 1 83 ? 3.186 -3.823 -17.759 1.00 54.19 83 GLU A C 1
ATOM 629 O O . GLU A 1 83 ? 3.622 -2.761 -18.224 1.00 54.19 83 GLU A O 1
ATOM 634 N N . PRO A 1 84 ? 3.980 -4.614 -17.012 1.00 56.16 84 PRO A N 1
ATOM 635 C CA . PRO A 1 84 ? 5.415 -4.391 -16.922 1.00 56.16 84 PRO A CA 1
ATOM 636 C C . PRO A 1 84 ? 6.017 -4.391 -18.331 1.00 56.16 84 PRO A C 1
ATOM 638 O O . PRO A 1 84 ? 5.930 -5.393 -19.034 1.00 56.16 84 PRO A O 1
ATOM 641 N N . GLN A 1 85 ? 6.648 -3.289 -18.749 1.00 54.53 85 GLN A N 1
ATOM 642 C CA . GLN A 1 85 ? 7.431 -3.304 -19.984 1.00 54.53 85 GLN A CA 1
ATOM 643 C C . GLN A 1 85 ? 8.555 -4.331 -19.828 1.00 54.53 85 GLN A C 1
ATOM 645 O O . GLN A 1 85 ? 9.428 -4.177 -18.968 1.00 54.53 85 GLN A O 1
ATOM 650 N N . ASP A 1 86 ? 8.507 -5.385 -20.640 1.00 47.28 86 ASP A N 1
ATOM 651 C CA . ASP A 1 86 ? 9.511 -6.439 -20.652 1.00 47.28 86 ASP A CA 1
ATOM 652 C C . ASP A 1 86 ? 10.878 -5.810 -20.955 1.00 47.28 86 ASP A C 1
ATOM 654 O O . ASP A 1 86 ? 11.129 -5.269 -22.034 1.00 47.28 86 ASP A O 1
ATOM 658 N N . ARG A 1 87 ? 11.777 -5.805 -19.967 1.00 52.97 87 ARG A N 1
ATOM 659 C CA . ARG A 1 87 ? 13.076 -5.119 -20.049 1.00 52.97 87 ARG A CA 1
ATOM 660 C C . ARG A 1 87 ? 14.104 -5.958 -20.820 1.00 52.97 87 ARG A C 1
ATOM 662 O O . ARG A 1 87 ? 15.273 -5.997 -20.445 1.00 52.97 87 ARG A O 1
ATOM 669 N N . ARG A 1 88 ? 13.679 -6.619 -21.902 1.00 55.44 88 ARG A N 1
ATOM 670 C CA 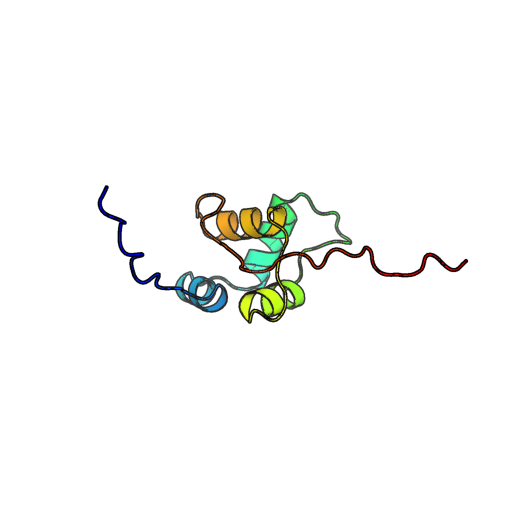. ARG A 1 88 ? 14.516 -7.406 -22.821 1.00 55.44 88 ARG A CA 1
ATOM 671 C C . ARG A 1 88 ? 14.549 -6.805 -24.225 1.00 55.44 88 ARG A C 1
ATOM 673 O O . ARG A 1 88 ? 14.343 -7.497 -25.207 1.00 55.44 88 ARG A O 1
ATOM 680 N N . VAL A 1 89 ? 14.872 -5.519 -24.329 1.00 55.47 89 VAL A N 1
ATOM 681 C CA . VAL A 1 89 ? 15.492 -4.973 -25.548 1.00 55.47 89 VAL A CA 1
ATOM 682 C C . VAL A 1 89 ? 16.568 -3.975 -25.130 1.00 55.47 89 VAL A C 1
ATOM 684 O O . VAL A 1 89 ? 16.378 -2.761 -25.155 1.00 55.47 89 VAL A O 1
ATOM 687 N N . ARG A 1 90 ? 17.717 -4.481 -24.678 1.00 49.16 90 ARG A N 1
ATOM 688 C CA . ARG A 1 90 ? 18.957 -3.699 -24.688 1.00 49.16 90 ARG A CA 1
ATOM 689 C C . ARG A 1 90 ? 20.159 -4.621 -24.883 1.00 49.16 90 ARG A C 1
ATOM 691 O O . ARG A 1 90 ? 20.744 -5.085 -23.916 1.00 49.16 90 ARG A O 1
ATOM 698 N N . GLY A 1 91 ? 20.504 -4.803 -26.157 1.00 48.47 91 GLY A N 1
ATOM 699 C CA . GLY A 1 91 ? 21.885 -4.929 -26.621 1.00 48.47 91 GLY A CA 1
A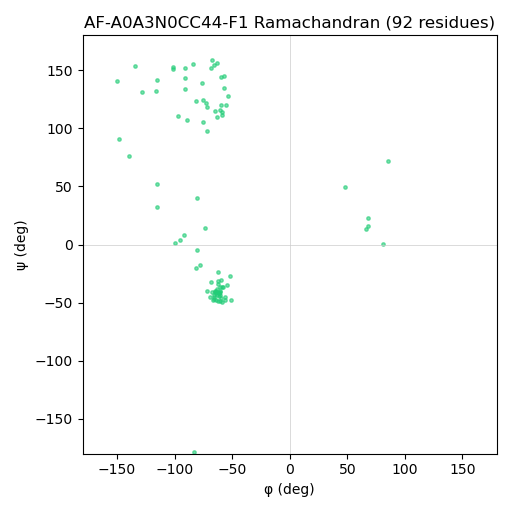TOM 700 C C . GLY A 1 91 ? 22.510 -6.315 -26.562 1.00 48.47 91 GLY A C 1
ATOM 701 O O . GLY A 1 91 ? 23.446 -6.519 -25.801 1.00 48.47 91 GLY A O 1
ATOM 702 N N . GLU A 1 92 ? 22.081 -7.216 -27.442 1.00 48.69 92 GLU A N 1
ATOM 703 C CA . GLU A 1 92 ? 23.044 -8.113 -28.083 1.00 48.69 92 GLU A CA 1
ATOM 704 C C . GLU A 1 92 ? 23.832 -7.239 -29.071 1.00 48.69 92 GLU A C 1
ATOM 706 O O . GLU A 1 92 ? 23.325 -6.850 -30.122 1.00 48.69 92 GLU A O 1
ATOM 711 N N . VAL A 1 93 ? 25.012 -6.780 -28.648 1.00 53.59 93 VAL A N 1
ATOM 712 C CA . VAL A 1 93 ? 26.000 -6.186 -29.551 1.00 53.59 93 VAL A CA 1
ATOM 713 C C . VAL A 1 93 ? 26.868 -7.334 -30.050 1.00 53.59 93 VAL A C 1
ATOM 715 O O . VAL A 1 93 ? 27.615 -7.931 -29.276 1.00 53.59 93 VAL A O 1
ATOM 718 N N . ALA A 1 94 ? 26.653 -7.689 -31.316 1.00 45.59 94 ALA A N 1
ATOM 719 C CA . ALA A 1 94 ? 27.559 -8.514 -32.105 1.00 45.59 94 ALA A CA 1
ATOM 720 C C . ALA A 1 94 ? 28.890 -7.787 -32.350 1.00 45.59 94 ALA A C 1
ATOM 722 O O . ALA A 1 94 ? 28.882 -6.531 -32.353 1.00 45.59 94 ALA A O 1
#

Mean predicted aligned error: 8.55 Å

Sequence (94 aa):
MASKRPGRSHFVSLKDLRIASGKKQTEICDFVTQYLDLPLGDRFTEGSLSLIENGKRGASQKYLTAIAAAYGLPAGAINSDYEPQDRRVRGEVA

Solvent-accessible surface area (backbone atoms only — not comparable to full-atom values): 6036 Å² total; per-residue (Å²): 133,85,80,77,74,81,72,88,80,84,85,76,51,61,47,55,52,32,58,76,66,72,54,54,60,64,59,50,22,52,46,35,20,59,74,66,68,44,53,93,88,63,55,51,44,53,70,58,50,50,32,40,39,71,68,76,37,73,69,56,70,74,54,36,35,37,53,20,50,69,71,74,41,58,77,74,72,55,79,69,96,55,72,80,79,77,89,80,82,79,76,92,77,128

Organism: NCBI:txid661483